Protein AF-A0A3D0S5Y8-F1 (afdb_monomer)

Nearest PDB structures (foldseek):
  3rv2-assembly1_A  TM=9.710E-01  e=4.879E-06  Mycobacterium marinum M
  7r3b-assembly1_B  TM=9.795E-01  e=2.178E-05  Lactiplantibacillus plantarum
  7r3b-assembly1_A  TM=9.771E-01  e=2.178E-05  Lactiplantibacillus plantarum
  7r3b-assembly2_G  TM=9.728E-01  e=2.178E-05  Lactiplantibacillus plantarum
  4ndn-assembly1_A  TM=9.596E-01  e=6.039E-05  Homo sapiens

pLDDT: mean 97.11, std 1.22, range [92.12, 98.5]

Secondary structure (DSSP, 8-state):
--EEEEE--TT-SS-SEEEEE-TT--SS-HHHHHHHHHHH---SHHHHHHHTT-SSS--GGGSSS---

Solvent-accessible surface area (backbone atoms only — not comparable to full-atom values): 4338 Å² total; per-residue (Å²): 101,75,48,79,46,79,39,71,49,92,96,45,61,58,60,76,45,72,49,49,46,30,88,88,59,52,97,60,56,45,66,61,50,41,52,49,46,66,74,74,47,65,72,27,65,69,46,46,38,58,79,66,59,57,93,56,97,67,61,74,78,44,73,53,99,50,86,121

Foldseek 3Di:
DKDKDFACDPPDQATPDIFMDPPPVDPDDRVVVSVVCVVPDDSGPVRVCVVVVVPDPPCVVQPPPHPD

Mean predicted aligned error: 2.57 Å

Sequence (68 aa):
RCEAQVAYAIGKAQPVGVFIETFGTGTASNEAIQKAVLEVFDLRPAAIIQDLDLLRPIYAQTAAYGHF

Radius of gyration: 14.64 Å; Cα contacts (8 Å, |Δi|>4): 60; chains: 1; bounding box: 35×24×35 Å

Structure (mmCIF, N/CA/C/O backbone):
data_AF-A0A3D0S5Y8-F1
#
_entry.id   AF-A0A3D0S5Y8-F1
#
loop_
_atom_site.group_PDB
_atom_site.id
_atom_site.type_symbol
_atom_site.label_atom_id
_atom_site.label_alt_id
_atom_site.label_comp_id
_atom_site.label_asym_id
_atom_site.label_entity_id
_atom_site.label_seq_id
_atom_site.pdbx_PDB_ins_code
_atom_site.Cartn_x
_atom_site.Cartn_y
_atom_site.Cartn_z
_atom_site.occupancy
_atom_site.B_iso_or_equiv
_atom_site.auth_seq_id
_atom_site.auth_comp_id
_atom_site.auth_asym_id
_atom_site.auth_atom_id
_atom_site.pdbx_PDB_model_num
ATOM 1 N N . ARG A 1 1 ? -15.296 4.848 4.060 1.00 92.12 1 ARG A N 1
ATOM 2 C CA . ARG A 1 1 ? -14.028 5.537 3.720 1.00 92.12 1 ARG A CA 1
ATOM 3 C C . ARG A 1 1 ? -12.908 4.851 4.484 1.00 92.12 1 ARG A C 1
ATOM 5 O O . ARG A 1 1 ? -13.142 4.435 5.607 1.00 92.12 1 ARG A O 1
ATOM 12 N N . CYS A 1 2 ? -11.736 4.699 3.883 1.00 96.69 2 CYS A N 1
ATOM 13 C CA . CYS A 1 2 ? -10.579 4.084 4.521 1.00 96.69 2 CYS A CA 1
ATOM 14 C C . CYS A 1 2 ? -9.331 4.808 4.022 1.00 96.69 2 CYS A C 1
ATOM 16 O O . CYS A 1 2 ? -9.201 5.013 2.816 1.00 96.69 2 CYS A O 1
ATOM 18 N N . GLU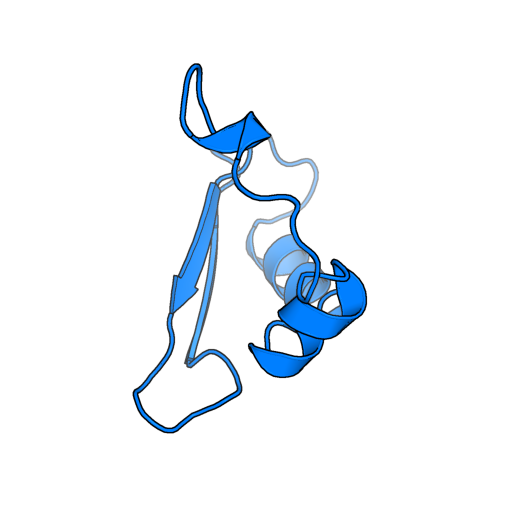 A 1 3 ? -8.460 5.213 4.932 1.00 97.88 3 GLU A N 1
ATOM 19 C CA . GLU A 1 3 ? -7.110 5.668 4.632 1.00 97.88 3 GLU A CA 1
ATOM 20 C C . GLU A 1 3 ? -6.126 4.618 5.147 1.00 97.88 3 GLU A C 1
ATOM 22 O O . GLU A 1 3 ? -6.257 4.132 6.272 1.00 97.88 3 GLU A O 1
ATOM 27 N N . ALA A 1 4 ? -5.155 4.263 4.307 1.00 97.50 4 ALA A N 1
ATOM 28 C CA . ALA A 1 4 ? -4.086 3.340 4.648 1.00 97.50 4 ALA A CA 1
ATOM 29 C C . ALA A 1 4 ? -2.741 4.051 4.526 1.00 97.50 4 ALA A C 1
ATOM 31 O O . ALA A 1 4 ? -2.452 4.688 3.513 1.00 97.50 4 ALA A O 1
ATOM 32 N N . GLN A 1 5 ? -1.912 3.914 5.554 1.00 98.12 5 GLN A N 1
ATOM 33 C CA . GLN A 1 5 ? -0.564 4.462 5.596 1.00 98.12 5 GLN A CA 1
ATOM 34 C C . GLN A 1 5 ? 0.436 3.319 5.739 1.00 98.12 5 GLN A C 1
ATOM 36 O O . GLN A 1 5 ? 0.238 2.409 6.545 1.00 98.12 5 GLN A O 1
ATOM 41 N N . VAL A 1 6 ? 1.523 3.373 4.968 1.00 97.56 6 VAL A N 1
ATOM 42 C CA . VAL A 1 6 ? 2.596 2.374 5.001 1.00 97.56 6 VAL A CA 1
ATOM 43 C C . VAL A 1 6 ? 3.938 3.090 5.084 1.00 97.56 6 VAL A C 1
ATOM 45 O O . VAL A 1 6 ? 4.223 3.979 4.284 1.00 97.56 6 VAL A O 1
ATOM 48 N N . ALA A 1 7 ? 4.770 2.698 6.046 1.00 97.56 7 ALA A N 1
ATOM 49 C CA . ALA A 1 7 ? 6.094 3.269 6.268 1.00 97.56 7 ALA A CA 1
ATOM 50 C C . ALA A 1 7 ? 7.187 2.225 6.010 1.00 97.56 7 ALA A C 1
ATOM 52 O O . ALA A 1 7 ? 7.094 1.097 6.495 1.00 97.56 7 ALA A O 1
ATOM 53 N N . TYR A 1 8 ? 8.261 2.616 5.318 1.00 98.12 8 TYR A N 1
ATOM 54 C CA . TYR A 1 8 ? 9.446 1.784 5.078 1.00 98.12 8 TYR A CA 1
ATOM 55 C C . TYR A 1 8 ? 10.701 2.461 5.618 1.00 98.12 8 TYR A C 1
ATOM 57 O O . TYR A 1 8 ? 10.832 3.683 5.580 1.00 98.12 8 TYR A O 1
ATOM 65 N N . ALA A 1 9 ? 11.649 1.647 6.076 1.00 97.50 9 ALA A N 1
ATOM 66 C CA . ALA A 1 9 ? 13.011 2.091 6.335 1.00 97.50 9 ALA A CA 1
ATOM 67 C C . ALA A 1 9 ? 13.906 1.699 5.154 1.00 97.50 9 ALA A C 1
ATOM 69 O O . ALA A 1 9 ? 13.748 0.616 4.586 1.00 97.50 9 ALA A O 1
ATOM 70 N N . ILE A 1 10 ? 14.865 2.561 4.803 1.00 97.56 10 ILE A N 1
ATOM 71 C CA . ILE A 1 10 ? 15.843 2.279 3.743 1.00 97.56 10 ILE A CA 1
ATOM 72 C C . ILE A 1 10 ? 16.544 0.947 4.043 1.00 97.56 10 ILE A C 1
ATOM 74 O O . ILE A 1 10 ? 17.024 0.721 5.151 1.00 97.56 10 ILE A O 1
ATOM 78 N N . GLY A 1 11 ? 16.580 0.057 3.048 1.00 95.81 11 GLY A N 1
ATOM 79 C CA . GLY A 1 11 ? 17.200 -1.265 3.162 1.00 95.81 11 GLY A CA 1
ATOM 80 C C . GLY A 1 11 ? 16.337 -2.343 3.831 1.00 95.81 11 GLY A C 1
ATOM 81 O O . GLY A 1 11 ? 16.779 -3.488 3.910 1.00 95.81 11 GLY A O 1
ATOM 82 N N . LYS A 1 12 ? 15.109 -2.036 4.274 1.00 96.62 12 LYS A N 1
ATOM 83 C CA . LYS A 1 12 ? 14.180 -3.025 4.843 1.00 96.62 12 LYS A CA 1
ATOM 84 C C . LYS A 1 12 ? 13.027 -3.302 3.879 1.00 96.62 12 LYS A C 1
ATOM 86 O O . LYS A 1 12 ? 12.250 -2.410 3.562 1.00 96.62 12 LYS A O 1
ATOM 91 N N . ALA A 1 13 ? 12.901 -4.556 3.443 1.00 96.19 13 ALA A N 1
ATOM 92 C CA . ALA A 1 13 ? 11.843 -4.958 2.514 1.00 96.19 13 ALA A CA 1
ATOM 93 C C . ALA A 1 13 ? 10.446 -4.935 3.154 1.00 96.19 13 ALA A C 1
ATOM 95 O O . ALA A 1 13 ? 9.489 -4.525 2.512 1.00 96.19 13 ALA A O 1
ATOM 96 N N . GLN A 1 14 ? 10.329 -5.384 4.406 1.00 95.81 14 GLN A N 1
ATOM 97 C CA . GLN A 1 14 ? 9.068 -5.326 5.148 1.00 95.81 14 GLN A CA 1
ATOM 98 C C . GLN A 1 14 ? 8.811 -3.901 5.657 1.00 95.81 14 GLN A C 1
ATOM 100 O O . GLN A 1 14 ? 9.764 -3.259 6.123 1.00 95.81 14 GLN A O 1
ATOM 105 N N . PRO A 1 15 ? 7.554 -3.421 5.655 1.00 96.19 15 PRO A N 1
ATOM 106 C CA . PRO A 1 15 ? 7.231 -2.126 6.232 1.00 96.19 15 PRO A CA 1
ATOM 107 C C . PRO A 1 15 ? 7.602 -2.082 7.721 1.00 96.19 15 PRO A C 1
ATOM 109 O O . PRO A 1 15 ? 7.590 -3.087 8.437 1.00 96.19 15 PRO A O 1
ATOM 112 N N . VAL A 1 16 ? 7.975 -0.897 8.199 1.00 96.19 16 VAL A N 1
ATOM 113 C CA . VAL A 1 16 ? 8.186 -0.630 9.630 1.00 96.19 16 VAL A CA 1
ATOM 114 C C . VAL A 1 16 ? 6.886 -0.287 10.349 1.00 96.19 16 VAL A C 1
ATOM 116 O O . VAL A 1 16 ? 6.828 -0.413 11.567 1.00 96.19 16 VAL A O 1
ATOM 119 N N . GLY A 1 17 ? 5.847 0.099 9.608 1.00 94.31 17 GLY A N 1
ATOM 120 C CA . GLY A 1 17 ? 4.520 0.355 10.150 1.00 94.31 17 GLY A CA 1
ATOM 121 C C . GLY A 1 17 ? 3.453 0.350 9.063 1.00 94.31 17 GLY A C 1
A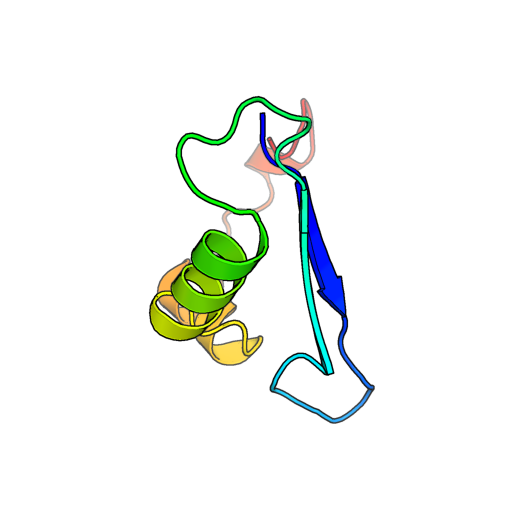TOM 122 O O . GLY A 1 17 ? 3.706 0.770 7.933 1.00 94.31 17 GLY A O 1
ATOM 123 N N . VAL A 1 18 ? 2.267 -0.124 9.436 1.00 96.75 18 VAL A N 1
ATOM 124 C CA . VAL A 1 18 ? 1.023 0.002 8.673 1.00 96.75 18 VAL A CA 1
ATOM 125 C C . VAL A 1 18 ? -0.010 0.584 9.623 1.00 96.75 18 VAL A C 1
ATOM 127 O O . VAL A 1 18 ? -0.109 0.108 10.751 1.00 96.75 18 VAL A O 1
ATOM 130 N N . PHE A 1 19 ? -0.746 1.600 9.184 1.00 97.62 19 PHE A N 1
ATOM 131 C CA . PHE A 1 19 ? -1.807 2.236 9.962 1.00 97.62 19 PHE A CA 1
ATOM 132 C C . PHE A 1 19 ? -3.067 2.384 9.113 1.00 97.62 19 PHE A C 1
ATOM 134 O O . PHE A 1 19 ? -2.980 2.693 7.923 1.00 97.62 19 PHE A O 1
ATOM 141 N N . ILE A 1 20 ? -4.226 2.147 9.727 1.00 98.00 20 ILE A N 1
ATOM 142 C CA . ILE A 1 20 ? -5.536 2.206 9.077 1.00 98.00 20 ILE A CA 1
ATOM 143 C C . ILE A 1 20 ? -6.435 3.187 9.824 1.00 98.00 20 ILE A C 1
ATOM 145 O O . ILE A 1 20 ? -6.585 3.086 11.040 1.00 98.00 20 ILE A O 1
ATOM 149 N N . GLU A 1 21 ? -7.092 4.076 9.082 1.00 97.75 21 GLU A N 1
ATOM 150 C CA . GLU A 1 21 ? -8.125 4.971 9.601 1.00 97.75 21 GLU A CA 1
ATOM 151 C C . GLU A 1 21 ? -9.410 4.847 8.776 1.00 97.75 21 GLU A C 1
ATOM 153 O O . GLU A 1 21 ? -9.438 5.100 7.570 1.00 97.75 21 GLU A O 1
ATOM 158 N N . THR A 1 22 ? -10.509 4.464 9.425 1.00 97.94 22 THR A N 1
ATOM 159 C CA . THR A 1 22 ? -11.821 4.322 8.777 1.00 97.94 22 THR A CA 1
ATOM 160 C C . THR A 1 22 ? -12.744 5.519 8.997 1.00 97.94 22 THR A C 1
ATOM 162 O O . THR A 1 22 ? -13.851 5.553 8.447 1.00 97.94 22 THR A O 1
ATOM 165 N N . PHE A 1 23 ? -12.319 6.525 9.766 1.00 96.81 23 PHE A N 1
ATOM 166 C CA . PHE A 1 23 ? -13.074 7.747 10.059 1.00 96.81 23 PHE A CA 1
ATOM 167 C C . PHE A 1 23 ? -14.489 7.464 10.592 1.00 96.81 23 PHE A C 1
ATOM 169 O O . PHE A 1 23 ? -15.451 8.128 10.206 1.00 96.81 23 PHE A O 1
ATOM 176 N N . GLY A 1 24 ? -14.628 6.419 11.412 1.00 94.56 24 GLY A N 1
ATOM 177 C CA . GLY A 1 24 ? -15.908 5.990 11.985 1.00 94.56 24 GLY A CA 1
ATOM 178 C C . GLY A 1 24 ? -16.856 5.282 11.010 1.00 94.56 24 GLY A C 1
ATOM 179 O O . GLY A 1 24 ? -18.003 5.033 11.361 1.00 94.56 24 GLY A O 1
ATOM 180 N N . THR A 1 25 ? -16.406 4.952 9.795 1.00 97.06 25 THR A N 1
ATOM 181 C CA . THR A 1 25 ? -17.226 4.238 8.795 1.00 97.06 25 THR A CA 1
ATOM 182 C C . THR A 1 25 ? -16.937 2.737 8.712 1.00 97.06 25 THR A C 1
ATOM 184 O O . THR A 1 25 ? -17.584 2.034 7.938 1.00 97.06 25 THR A O 1
ATOM 187 N N . GLY A 1 26 ? -15.961 2.242 9.479 1.00 93.19 26 GLY A N 1
ATOM 188 C CA . GLY A 1 26 ? -15.619 0.825 9.545 1.00 93.19 26 GLY A CA 1
ATOM 189 C C . GLY A 1 26 ? -16.654 0.012 10.324 1.00 93.19 26 GLY A C 1
ATOM 190 O O . GLY A 1 26 ? -17.190 0.464 11.331 1.00 93.19 26 GLY A O 1
ATOM 191 N N . THR A 1 27 ? -16.912 -1.216 9.875 1.00 96.19 27 THR A N 1
ATOM 192 C CA . THR A 1 27 ? -17.761 -2.192 10.5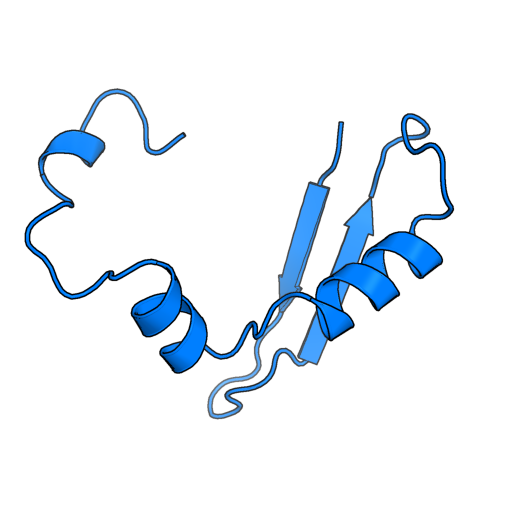86 1.00 96.19 27 THR A CA 1
ATOM 193 C C . THR A 1 27 ? -16.978 -3.048 11.587 1.00 96.19 27 THR A C 1
ATOM 195 O O . THR A 1 27 ? -17.568 -3.817 12.339 1.00 96.19 27 THR A O 1
ATOM 198 N N . ALA A 1 28 ? -15.650 -2.932 11.581 1.00 96.62 28 ALA A N 1
ATOM 199 C CA . ALA A 1 28 ? -14.715 -3.554 12.511 1.00 96.62 28 ALA A CA 1
ATOM 200 C C . ALA A 1 28 ? -13.726 -2.489 13.011 1.00 96.62 28 ALA A C 1
ATOM 202 O O . ALA A 1 28 ? -13.621 -1.418 12.409 1.00 96.62 28 ALA A O 1
ATOM 203 N N . SER A 1 29 ? -13.007 -2.770 14.103 1.00 97.44 29 SER A N 1
ATOM 204 C CA . SER A 1 29 ? -12.032 -1.814 14.636 1.00 97.44 29 SER A CA 1
ATOM 205 C C . SER A 1 29 ? -10.863 -1.605 13.667 1.00 97.44 29 SER A C 1
ATOM 207 O O . SER A 1 29 ? -10.489 -2.518 12.921 1.00 97.44 29 SER A O 1
ATOM 209 N N . ASN A 1 30 ? -10.267 -0.410 13.690 1.00 97.12 30 ASN A N 1
ATOM 210 C CA . ASN A 1 30 ? -9.121 -0.075 12.842 1.00 97.12 30 ASN A CA 1
ATOM 211 C C . ASN A 1 30 ? -7.954 -1.057 13.072 1.00 97.12 30 ASN A C 1
ATOM 213 O O . ASN A 1 30 ? -7.298 -1.465 12.118 1.00 97.12 30 ASN A O 1
ATOM 217 N N . GLU A 1 31 ? -7.747 -1.516 14.310 1.00 96.88 31 GLU A N 1
ATOM 218 C CA . GLU A 1 31 ? -6.703 -2.482 14.675 1.00 96.88 31 GLU A CA 1
ATOM 219 C C . GLU A 1 31 ? -6.966 -3.866 14.075 1.00 96.88 31 GLU A C 1
ATOM 221 O O . GLU A 1 31 ? -6.041 -4.519 13.590 1.00 96.88 31 GLU A O 1
ATOM 226 N N . ALA A 1 32 ? -8.225 -4.318 14.083 1.00 97.44 32 ALA A N 1
ATOM 227 C CA . ALA A 1 32 ? -8.602 -5.591 13.478 1.00 97.44 32 ALA A CA 1
ATOM 228 C C . ALA A 1 32 ? -8.383 -5.559 11.959 1.00 97.44 32 ALA A C 1
ATOM 230 O O . ALA A 1 32 ? -7.841 -6.507 11.392 1.00 97.44 32 ALA A O 1
ATOM 231 N N . ILE A 1 33 ? -8.742 -4.446 11.313 1.00 97.62 33 ILE A N 1
ATOM 232 C CA . ILE A 1 33 ? -8.518 -4.244 9.878 1.00 97.62 33 ILE A CA 1
ATOM 233 C C . ILE A 1 33 ? -7.018 -4.177 9.579 1.00 97.62 33 ILE A C 1
ATOM 235 O O . ILE A 1 33 ? -6.553 -4.852 8.668 1.00 97.62 33 ILE A O 1
ATOM 239 N N . GLN A 1 34 ? -6.241 -3.427 10.363 1.00 97.56 34 GLN A N 1
ATOM 240 C CA . GLN A 1 34 ? -4.787 -3.343 10.213 1.00 97.56 34 GLN A CA 1
ATOM 241 C C . GLN A 1 34 ? -4.124 -4.721 10.317 1.00 97.56 34 GLN A C 1
ATOM 243 O O . GLN A 1 34 ? -3.258 -5.052 9.507 1.00 97.56 34 GLN A O 1
ATOM 248 N N . LYS A 1 35 ? -4.548 -5.544 11.284 1.00 97.00 35 LYS A N 1
ATOM 249 C CA . LYS A 1 35 ? -4.060 -6.919 11.420 1.00 97.00 35 LYS A CA 1
ATOM 250 C C . LYS A 1 35 ? -4.414 -7.757 10.191 1.00 97.00 35 LYS A C 1
ATOM 252 O O . LYS A 1 35 ? -3.535 -8.412 9.645 1.00 97.00 35 LYS A O 1
ATOM 257 N N . ALA A 1 36 ? -5.660 -7.682 9.724 1.00 97.31 36 ALA A N 1
ATOM 258 C CA . ALA A 1 36 ? -6.091 -8.391 8.523 1.00 97.31 36 ALA A CA 1
ATOM 259 C C . ALA A 1 36 ? -5.297 -7.958 7.278 1.00 97.31 36 ALA A C 1
ATOM 261 O O . ALA A 1 36 ? -4.904 -8.803 6.483 1.00 97.31 36 ALA A O 1
ATOM 262 N N . VAL A 1 37 ? -4.991 -6.665 7.125 1.00 96.81 37 VAL A N 1
ATOM 263 C CA . VAL A 1 37 ? -4.161 -6.162 6.017 1.00 96.81 37 VAL A CA 1
ATOM 264 C C . VAL A 1 37 ? -2.776 -6.810 6.024 1.00 96.81 37 VAL A C 1
ATOM 266 O O . VAL A 1 37 ? -2.316 -7.248 4.975 1.00 96.81 37 VAL A O 1
ATOM 269 N N . LEU A 1 38 ? -2.136 -6.917 7.191 1.00 95.19 38 LEU A N 1
ATOM 270 C CA . LEU A 1 38 ? -0.818 -7.549 7.331 1.00 95.19 38 LEU A CA 1
ATOM 271 C C . LEU A 1 38 ? -0.835 -9.073 7.121 1.00 95.19 38 LEU A C 1
ATOM 273 O O . LEU A 1 38 ? 0.209 -9.651 6.835 1.00 95.19 38 LEU A O 1
ATOM 277 N N . GLU A 1 39 ? -1.988 -9.725 7.284 1.00 96.38 39 GLU A N 1
ATOM 278 C CA . GLU A 1 39 ? -2.161 -11.161 7.024 1.00 96.38 39 GLU A CA 1
ATOM 279 C C . GLU A 1 39 ? -2.489 -11.454 5.554 1.00 96.38 39 GLU A C 1
ATOM 281 O O . GLU A 1 39 ? -2.075 -12.483 5.024 1.00 96.38 39 GLU A O 1
ATOM 286 N N . VAL A 1 40 ? -3.237 -10.562 4.899 1.00 97.62 40 VAL A N 1
ATOM 287 C CA . VAL A 1 40 ? -3.739 -10.760 3.531 1.00 97.62 40 VAL A CA 1
ATOM 288 C C . VAL A 1 40 ? -2.767 -10.242 2.474 1.00 97.62 40 VAL A C 1
ATOM 290 O O . VAL A 1 40 ? -2.657 -10.849 1.411 1.00 97.62 40 VAL A O 1
ATOM 293 N N . PHE A 1 41 ? -2.072 -9.133 2.7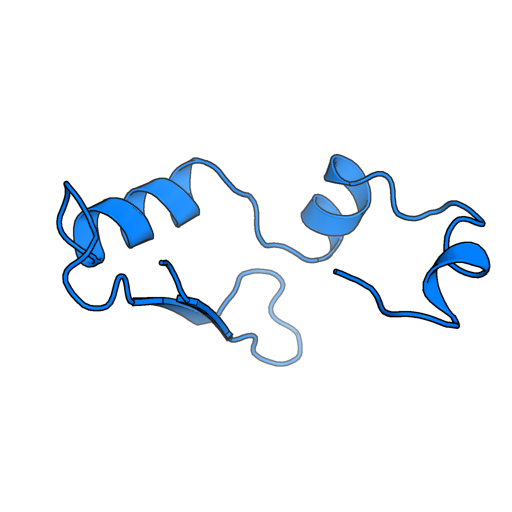37 1.00 97.56 41 PHE A N 1
ATOM 294 C CA . PHE A 1 41 ? -1.213 -8.479 1.752 1.00 97.56 41 PHE A CA 1
ATOM 295 C C . PHE A 1 41 ? 0.264 -8.592 2.122 1.00 97.56 41 PHE A C 1
ATOM 297 O O . PHE A 1 41 ? 0.694 -8.156 3.191 1.00 97.56 41 PHE A O 1
ATOM 304 N N . ASP A 1 42 ? 1.069 -9.090 1.183 1.00 97.56 42 ASP A N 1
ATOM 305 C CA . ASP A 1 42 ? 2.521 -8.991 1.268 1.00 97.56 42 ASP A CA 1
ATOM 306 C C . ASP A 1 42 ? 2.973 -7.627 0.738 1.00 97.56 42 ASP A C 1
ATOM 308 O O . ASP A 1 42 ? 3.086 -7.386 -0.463 1.00 97.56 42 ASP A O 1
ATOM 312 N N . LEU A 1 43 ? 3.227 -6.706 1.663 1.00 97.56 43 LEU A N 1
ATOM 313 C CA . LEU A 1 43 ? 3.608 -5.335 1.337 1.00 97.56 43 LEU A CA 1
ATOM 314 C C . LEU A 1 43 ? 5.106 -5.179 1.025 1.00 97.56 43 LEU A C 1
ATOM 316 O O . LEU A 1 43 ? 5.604 -4.063 0.941 1.00 97.56 43 LEU A O 1
ATOM 320 N N . ARG A 1 44 ? 5.878 -6.252 0.825 1.00 97.88 44 ARG A N 1
ATOM 321 C CA . ARG A 1 44 ? 7.259 -6.094 0.341 1.00 97.88 44 ARG A CA 1
ATOM 322 C C . ARG A 1 44 ? 7.246 -5.548 -1.095 1.00 97.88 44 ARG A C 1
ATOM 324 O O . ARG A 1 44 ? 6.479 -6.051 -1.914 1.00 97.88 44 ARG A O 1
ATOM 331 N N . PRO A 1 45 ? 8.148 -4.621 -1.479 1.00 98.06 45 PRO A N 1
ATOM 332 C CA . PRO A 1 45 ? 8.166 -4.056 -2.833 1.00 98.06 45 PRO A CA 1
ATOM 333 C C . PRO A 1 45 ? 8.189 -5.100 -3.960 1.00 98.06 45 PRO A C 1
ATOM 335 O O . PRO A 1 45 ? 7.503 -4.942 -4.964 1.00 98.06 45 PRO A O 1
ATOM 338 N N . ALA A 1 46 ? 8.938 -6.193 -3.783 1.00 98.06 46 ALA A N 1
ATOM 339 C CA . ALA A 1 46 ? 8.995 -7.277 -4.762 1.00 98.06 46 ALA A CA 1
ATOM 340 C C . ALA A 1 46 ? 7.661 -8.033 -4.900 1.00 98.06 46 ALA A C 1
ATOM 342 O O . ALA A 1 46 ? 7.286 -8.390 -6.013 1.00 98.06 46 ALA A O 1
ATOM 343 N N . ALA A 1 47 ? 6.944 -8.245 -3.792 1.00 98.12 47 ALA A N 1
ATOM 344 C CA . ALA A 1 47 ? 5.635 -8.891 -3.807 1.00 98.12 47 ALA A CA 1
ATOM 345 C C . ALA A 1 47 ? 4.588 -7.984 -4.464 1.00 98.12 47 ALA A C 1
ATOM 347 O O . ALA A 1 47 ? 3.876 -8.435 -5.349 1.00 98.12 47 ALA A O 1
ATOM 348 N N . ILE A 1 48 ? 4.598 -6.679 -4.165 1.00 98.31 48 ILE A N 1
ATOM 349 C CA . ILE A 1 48 ? 3.728 -5.695 -4.833 1.00 98.31 48 ILE A CA 1
ATOM 350 C C . ILE A 1 48 ? 3.938 -5.711 -6.355 1.00 98.31 48 ILE A C 1
ATOM 352 O O . ILE A 1 48 ? 2.971 -5.724 -7.114 1.00 98.31 48 ILE A O 1
ATOM 356 N N . ILE A 1 49 ? 5.195 -5.726 -6.814 1.00 98.50 49 ILE A N 1
ATOM 357 C CA . ILE A 1 49 ? 5.521 -5.793 -8.247 1.00 98.50 49 ILE A CA 1
ATOM 358 C C . ILE A 1 49 ? 4.972 -7.069 -8.886 1.00 98.50 49 ILE A C 1
ATOM 360 O O . ILE A 1 49 ? 4.451 -7.009 -10.000 1.00 98.50 49 ILE A O 1
ATOM 364 N N . GLN A 1 50 ? 5.114 -8.202 -8.200 1.00 98.44 50 GLN A N 1
ATOM 365 C CA . GLN A 1 50 ? 4.664 -9.501 -8.684 1.00 98.44 50 GLN A CA 1
ATOM 366 C C . GLN A 1 50 ? 3.135 -9.583 -8.729 1.00 98.44 50 GLN A C 1
ATOM 368 O O . GLN A 1 50 ? 2.571 -9.910 -9.769 1.00 98.44 50 GLN A O 1
ATOM 373 N N . ASP A 1 51 ? 2.469 -9.260 -7.624 1.00 98.25 51 ASP A N 1
ATOM 374 C CA . ASP A 1 51 ? 1.035 -9.480 -7.444 1.00 98.25 51 ASP A CA 1
ATOM 375 C C . ASP A 1 51 ? 0.194 -8.511 -8.288 1.00 98.25 51 ASP A C 1
ATOM 377 O O . ASP A 1 51 ? -0.898 -8.861 -8.733 1.00 98.25 51 ASP A O 1
ATOM 381 N N . LEU A 1 52 ? 0.716 -7.309 -8.562 1.00 98.19 52 LEU A N 1
ATOM 382 C CA . LEU A 1 52 ? 0.096 -6.339 -9.473 1.00 98.19 52 LEU A CA 1
ATOM 383 C C . LEU A 1 52 ? 0.626 -6.430 -10.916 1.00 98.19 52 LEU A C 1
ATOM 385 O O . LEU A 1 52 ? 0.178 -5.673 -11.782 1.00 98.19 52 LEU A O 1
ATOM 389 N N . ASP A 1 53 ? 1.572 -7.335 -11.183 1.00 98.12 53 ASP A N 1
ATOM 390 C CA . ASP A 1 53 ? 2.210 -7.529 -12.489 1.00 98.12 53 ASP A CA 1
ATOM 391 C C . ASP A 1 53 ? 2.705 -6.198 -13.098 1.00 98.12 53 ASP A C 1
ATOM 393 O O . ASP A 1 53 ? 2.258 -5.740 -14.154 1.00 98.12 53 ASP A O 1
ATOM 397 N N . LEU A 1 54 ? 3.592 -5.507 -12.374 1.00 98.50 54 LEU A N 1
ATOM 398 C CA . LEU A 1 54 ? 4.002 -4.128 -12.684 1.00 98.50 54 LEU A CA 1
ATOM 399 C C . LEU A 1 54 ? 5.124 -4.015 -13.728 1.00 98.50 54 LEU A C 1
ATOM 401 O O . LEU A 1 54 ? 5.397 -2.918 -14.224 1.00 98.50 54 LEU A O 1
ATOM 405 N N . LEU A 1 55 ? 5.781 -5.118 -14.096 1.00 98.19 55 LEU A N 1
ATOM 406 C CA . LEU A 1 55 ? 6.891 -5.133 -15.062 1.00 98.19 55 LEU A CA 1
ATOM 407 C C . LEU A 1 55 ? 6.397 -5.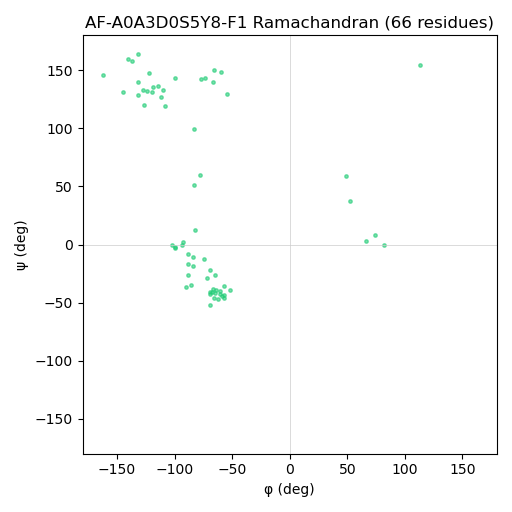175 -16.516 1.00 98.19 55 LEU A C 1
ATOM 409 O O . LEU A 1 55 ? 6.826 -5.998 -17.323 1.00 98.19 55 LEU A O 1
ATOM 413 N N . ARG A 1 56 ? 5.483 -4.263 -16.854 1.00 98.12 56 ARG A N 1
ATOM 414 C CA . ARG A 1 56 ? 4.844 -4.140 -18.169 1.00 98.12 56 ARG A CA 1
ATOM 415 C C . ARG A 1 56 ? 4.760 -2.673 -18.599 1.00 98.12 56 ARG A C 1
ATOM 417 O O . ARG A 1 56 ? 4.764 -1.782 -17.748 1.00 98.12 56 ARG A O 1
ATOM 424 N N . PRO A 1 57 ? 4.629 -2.379 -19.904 1.00 97.56 57 PRO A N 1
ATOM 425 C CA . PRO A 1 57 ? 4.497 -1.009 -20.403 1.00 97.56 57 PRO A CA 1
ATOM 426 C C . PRO A 1 57 ? 3.073 -0.451 -20.198 1.00 97.56 57 PRO A C 1
ATOM 428 O O . PRO A 1 57 ? 2.388 -0.099 -21.152 1.00 97.56 57 PRO A O 1
ATOM 431 N N . ILE A 1 58 ? 2.611 -0.372 -18.947 1.00 98.00 58 ILE A N 1
ATOM 432 C CA . ILE A 1 58 ? 1.232 0.012 -18.584 1.00 98.00 58 ILE A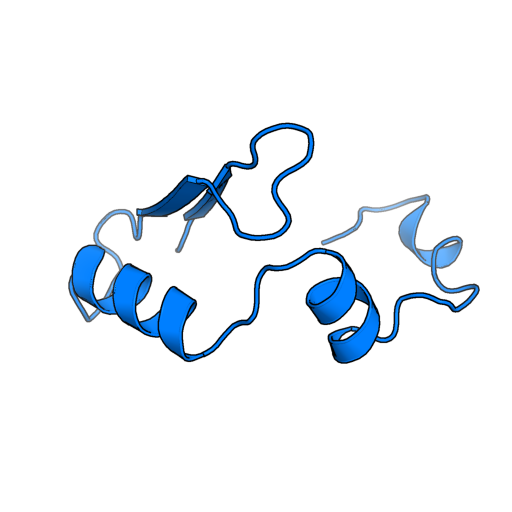 CA 1
ATOM 433 C C . ILE A 1 58 ? 1.094 1.459 -18.085 1.00 98.00 58 ILE A C 1
ATOM 435 O O . ILE 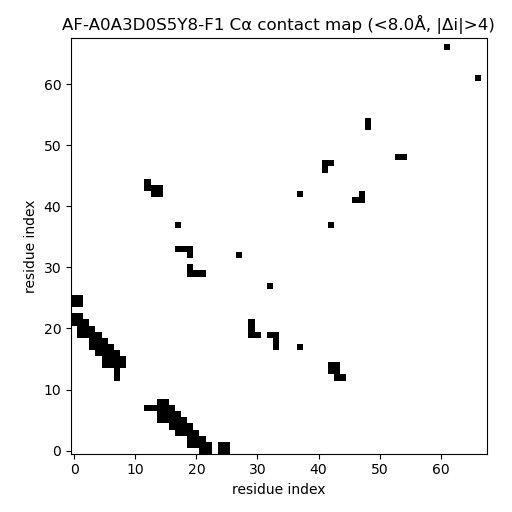A 1 58 ? -0.013 1.886 -17.777 1.00 98.00 58 ILE A O 1
ATOM 439 N N . TYR A 1 59 ? 2.185 2.226 -18.006 1.00 98.12 59 TYR A N 1
ATOM 440 C CA . TYR A 1 59 ? 2.202 3.535 -17.330 1.00 98.12 59 TYR A CA 1
ATOM 441 C C . TYR A 1 59 ? 1.818 4.730 -18.215 1.00 98.12 59 TYR A C 1
ATOM 443 O O . TYR A 1 59 ? 1.494 5.795 -17.695 1.00 98.12 59 TYR A O 1
ATOM 451 N N . ALA A 1 60 ? 1.826 4.584 -19.545 1.00 98.00 60 ALA A N 1
ATOM 452 C CA . ALA A 1 60 ? 1.489 5.689 -20.450 1.00 98.00 60 ALA A CA 1
ATOM 453 C C . ALA A 1 60 ? 0.032 6.152 -20.2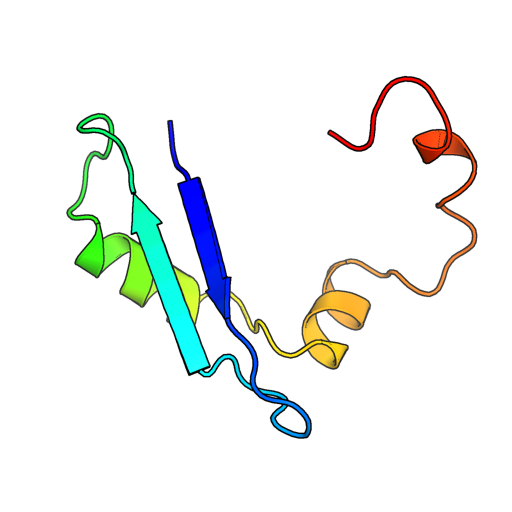80 1.00 98.00 60 ALA A C 1
ATOM 455 O O . ALA A 1 60 ? -0.243 7.348 -20.283 1.00 98.00 60 ALA A O 1
ATOM 456 N N . GLN A 1 61 ? -0.891 5.207 -20.074 1.00 96.62 61 GLN A N 1
ATOM 457 C CA . GLN A 1 61 ? -2.313 5.504 -19.878 1.00 96.62 61 GLN A CA 1
ATOM 458 C C . GLN A 1 61 ? -2.592 6.296 -18.590 1.00 96.62 61 GLN A C 1
ATOM 460 O O . GLN A 1 61 ? -3.565 7.036 -18.543 1.00 96.62 61 GLN A O 1
ATOM 465 N N . THR A 1 62 ? -1.736 6.174 -17.566 1.00 97.50 62 THR A N 1
ATOM 466 C CA . THR A 1 62 ? -1.895 6.862 -16.272 1.00 97.50 62 THR A CA 1
ATOM 467 C C . THR A 1 62 ? -1.159 8.204 -16.205 1.00 97.50 62 THR A C 1
ATOM 469 O O . THR A 1 62 ? -1.143 8.842 -15.160 1.00 97.50 62 THR A O 1
ATOM 472 N N . ALA A 1 63 ? -0.511 8.642 -17.291 1.00 97.69 63 ALA A N 1
ATOM 473 C CA . ALA A 1 63 ? 0.273 9.882 -17.314 1.00 97.69 63 ALA A CA 1
ATOM 474 C C . ALA A 1 63 ? -0.587 11.163 -17.341 1.00 97.69 63 ALA A C 1
ATOM 476 O O . ALA A 1 63 ? -0.069 12.260 -17.136 1.00 97.69 63 ALA A O 1
ATOM 477 N N . ALA A 1 64 ? -1.891 11.037 -17.602 1.00 97.69 64 ALA A N 1
ATOM 478 C CA . ALA A 1 64 ? -2.856 12.129 -17.597 1.00 97.69 64 ALA A CA 1
ATOM 479 C C . ALA A 1 64 ? -4.179 11.663 -16.973 1.00 97.69 64 ALA A C 1
ATOM 481 O O . ALA A 1 64 ? -4.459 10.471 -16.924 1.00 97.69 64 ALA A O 1
ATOM 482 N N . TYR A 1 65 ? -4.995 12.616 -16.516 1.00 96.69 65 TYR A N 1
ATOM 483 C CA . TYR A 1 65 ? -6.341 12.389 -15.960 1.00 96.69 65 TYR A CA 1
ATOM 484 C C . TYR A 1 65 ? -6.425 11.602 -14.638 1.00 96.69 65 TYR A C 1
ATOM 486 O O . TYR A 1 65 ? -7.526 11.433 -14.126 1.00 96.69 65 TYR A O 1
ATOM 494 N N . GLY A 1 66 ? -5.289 11.229 -14.040 1.00 95.44 66 GLY A N 1
ATOM 495 C CA . GLY A 1 66 ? -5.207 10.621 -12.708 1.00 95.44 66 GLY A CA 1
ATOM 496 C C . GLY A 1 66 ? -4.739 9.164 -12.731 1.00 95.44 66 GLY A C 1
ATOM 497 O O . GLY A 1 66 ? -4.895 8.459 -13.723 1.00 95.44 66 GLY A O 1
ATOM 498 N N . HIS A 1 67 ? -4.139 8.721 -11.621 1.00 96.88 67 HIS A N 1
ATOM 499 C CA . HIS A 1 67 ? -3.756 7.316 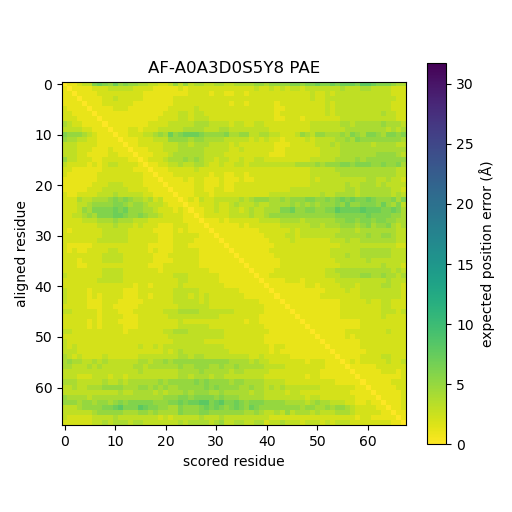-11.415 1.00 96.88 67 HIS A CA 1
ATOM 500 C C . HIS A 1 67 ? -4.882 6.485 -10.777 1.00 96.88 67 HIS A C 1
ATOM 502 O O . HIS A 1 67 ? -4.911 5.270 -10.965 1.00 96.88 67 HIS A O 1
ATOM 508 N N . PHE A 1 68 ? -5.773 7.147 -10.031 1.00 95.12 68 PHE A N 1
ATOM 509 C CA . PHE A 1 68 ? -6.933 6.595 -9.333 1.00 95.12 68 PHE A CA 1
ATOM 510 C C . PHE A 1 68 ? -8.113 7.556 -9.459 1.00 95.12 68 PHE A C 1
ATOM 512 O O . PHE A 1 68 ? -7.847 8.781 -9.526 1.00 95.12 68 PHE A O 1
#